Protein AF-K1TNQ5-F1 (afdb_monomer_lite)

Sequence (159 aa):
MMDGQMTARTLYLKQEIFLKKLAESEEKKIAKEIKLNTSIQCGGTDKLRVWWLSCIEKPFFIPVESVEEGLKILDLLTAYEAFQVQNGRVKVDYRIGGGLQVWSNETNEWIDYHTKTDETHYREMEDYYNQSQKDKDTSIFIKSLAEQINWEKIKEITE

Radius of gyration: 25.38 Å; chains: 1; bounding box: 53×58×72 Å

Organism: NCBI:txid408170

Secondary structure (DSSP, 8-state):
-------HHHHHHHHHHHHHHHHHHHHHHHHHHHHHHHHHHHTSS--EEEEEE-SSSS-EEEEESSHHHHHHHHHHHHHHHHHHHHTTSS---TT-EEEEEEEETTTTEEEE---EETTTEE--HHHHHHHHTTSHHHHHHHHHHHTTS-HHHHHHHH-

InterPro domains:
  IPR020285 Superinfection exclusion gene product 17 [PF17420] (47-133)

pLDDT: mean 72.64, std 17.61, range [30.69, 93.69]

Foldseek 3Di:
DDDDDDDPVNVVVVVVVVVVVVVVVVVVVVVVVVVVVVCVVPPHQWFKWKWWFDVDRHTDIGTDNDPLRNVLVQLVQVLVVLLCVLVVNDADDPRGHIAMWIQDPVVRDTDGDFDDDPDPDGPDCVVVVVVLVVVPVSVVSSVVSVVSGPVVSSVVRVD

Structure (mmCIF, N/CA/C/O backbone):
data_AF-K1TNQ5-F1
#
_entry.id   AF-K1TNQ5-F1
#
loop_
_atom_site.group_PDB
_atom_site.id
_atom_site.type_symbol
_atom_site.label_atom_id
_atom_site.label_alt_id
_atom_site.label_comp_id
_atom_site.label_asym_id
_atom_site.label_entity_id
_atom_site.label_seq_id
_atom_site.pdbx_PDB_ins_code
_atom_site.Cartn_x
_atom_site.Cartn_y
_atom_site.Cartn_z
_atom_site.occupancy
_atom_site.B_iso_or_equiv
_atom_site.auth_seq_id
_atom_site.auth_comp_id
_atom_site.auth_asym_id
_atom_site.auth_atom_id
_atom_site.pdbx_PDB_model_num
ATOM 1 N N . MET A 1 1 ? -34.817 -40.546 50.761 1.00 38.44 1 MET A N 1
ATOM 2 C CA . MET A 1 1 ? -33.754 -39.524 50.838 1.00 38.44 1 MET A CA 1
ATOM 3 C C . MET A 1 1 ? -32.464 -40.216 50.425 1.00 38.44 1 MET A C 1
ATOM 5 O O . MET A 1 1 ? -32.009 -41.065 51.174 1.00 38.44 1 MET A O 1
ATOM 9 N N . MET A 1 2 ? -31.983 -40.013 49.194 1.00 39.56 2 MET A N 1
ATOM 10 C CA . MET A 1 2 ? -30.724 -40.612 48.723 1.00 39.56 2 MET A CA 1
ATOM 11 C C . MET A 1 2 ? -29.675 -39.508 48.652 1.00 39.56 2 MET A C 1
ATOM 13 O O . MET A 1 2 ? -29.782 -38.609 47.820 1.00 39.56 2 MET A O 1
ATOM 17 N N . ASP A 1 3 ? -28.714 -39.574 49.569 1.00 45.44 3 ASP A N 1
ATOM 18 C CA . ASP A 1 3 ? -27.575 -38.670 49.647 1.00 45.44 3 ASP A CA 1
ATOM 19 C C . ASP A 1 3 ? -26.653 -38.860 48.440 1.00 45.44 3 ASP A C 1
ATOM 21 O O . ASP A 1 3 ? -26.108 -39.937 48.190 1.00 45.44 3 ASP A O 1
ATOM 25 N N . GLY A 1 4 ? -26.482 -37.781 47.680 1.00 54.12 4 GLY A N 1
ATOM 26 C CA . GLY A 1 4 ? -25.583 -37.706 46.538 1.00 54.12 4 GLY A CA 1
ATOM 27 C C . GLY A 1 4 ? -24.133 -37.540 46.978 1.00 54.12 4 GLY A C 1
ATOM 28 O O . GLY A 1 4 ? -23.619 -36.424 47.014 1.00 54.12 4 GLY A O 1
ATOM 29 N N . GLN A 1 5 ? -23.441 -38.642 47.264 1.00 56.72 5 GLN A N 1
ATOM 30 C CA . GLN A 1 5 ? -21.983 -38.620 47.383 1.00 56.72 5 GLN A CA 1
ATOM 31 C C . GLN A 1 5 ? -21.352 -38.521 45.985 1.00 56.72 5 GLN A C 1
ATOM 33 O O . GLN A 1 5 ? -21.204 -39.510 45.268 1.00 56.72 5 GLN A O 1
ATOM 38 N N . MET A 1 6 ? -20.977 -37.305 45.574 1.00 59.09 6 MET A N 1
ATOM 39 C CA . MET A 1 6 ? -20.087 -37.117 44.424 1.00 59.09 6 MET A CA 1
ATOM 40 C C . MET A 1 6 ? -18.727 -37.755 44.721 1.00 59.09 6 MET A C 1
ATOM 42 O O . MET A 1 6 ? -18.072 -37.406 45.700 1.00 59.09 6 MET A O 1
ATOM 46 N N . THR A 1 7 ? -18.277 -38.655 43.848 1.00 69.81 7 THR A N 1
ATOM 47 C CA . THR A 1 7 ? -16.939 -39.254 43.955 1.00 69.81 7 THR A CA 1
ATOM 48 C C . THR A 1 7 ? -15.842 -38.195 43.772 1.00 69.81 7 THR A C 1
ATOM 50 O O . THR A 1 7 ? -16.019 -37.233 43.019 1.00 69.81 7 THR A O 1
ATOM 53 N N . ALA A 1 8 ? -14.679 -38.383 44.408 1.00 67.62 8 ALA A N 1
ATOM 54 C CA . ALA A 1 8 ? -13.537 -37.459 44.318 1.00 67.62 8 ALA A CA 1
ATOM 55 C C . ALA A 1 8 ? -13.113 -37.158 42.865 1.00 67.62 8 ALA A C 1
ATOM 57 O O . ALA A 1 8 ? -12.750 -36.030 42.534 1.00 67.62 8 ALA A O 1
ATOM 58 N N . ARG A 1 9 ? -13.250 -38.142 41.966 1.00 70.12 9 ARG A N 1
ATOM 59 C CA . ARG A 1 9 ? -12.986 -37.992 40.528 1.00 70.12 9 ARG A CA 1
ATOM 60 C C . ARG A 1 9 ? -13.960 -37.025 39.849 1.00 70.12 9 ARG A C 1
ATOM 62 O O . ARG A 1 9 ? -13.553 -36.231 39.008 1.00 70.12 9 ARG A O 1
ATOM 69 N N . THR A 1 10 ? -15.238 -37.063 40.226 1.00 73.25 10 THR A N 1
ATOM 70 C CA . THR A 1 10 ? -16.258 -36.125 39.731 1.00 73.25 10 THR A CA 1
ATOM 71 C C . THR A 1 10 ? -16.004 -34.707 40.242 1.00 73.25 10 THR A C 1
ATOM 73 O O . THR A 1 10 ? -16.218 -33.746 39.505 1.00 73.25 10 THR A O 1
ATOM 76 N N . LEU A 1 11 ? -15.525 -34.569 41.482 1.00 70.50 11 LEU A N 1
ATOM 77 C CA . LEU A 1 11 ? -15.173 -33.275 42.069 1.00 70.50 11 LEU A CA 1
ATOM 78 C C . LEU A 1 11 ? -13.974 -32.638 41.343 1.00 70.50 11 LEU A C 1
ATOM 80 O O . LEU A 1 11 ? -14.038 -31.470 40.969 1.00 70.50 11 LEU A O 1
ATOM 84 N N . TYR A 1 12 ? -12.936 -33.432 41.062 1.00 68.81 12 TYR A N 1
ATOM 85 C CA . TYR A 1 12 ? -11.737 -32.989 40.343 1.00 68.81 12 TYR A CA 1
ATOM 86 C C . TYR A 1 12 ? -12.049 -32.529 38.911 1.00 68.81 12 TYR A C 1
ATOM 88 O O . TYR A 1 12 ? -11.679 -31.427 38.515 1.00 68.81 12 TYR A O 1
ATOM 96 N N . LEU A 1 13 ? -12.830 -33.316 38.160 1.00 71.00 13 LEU A N 1
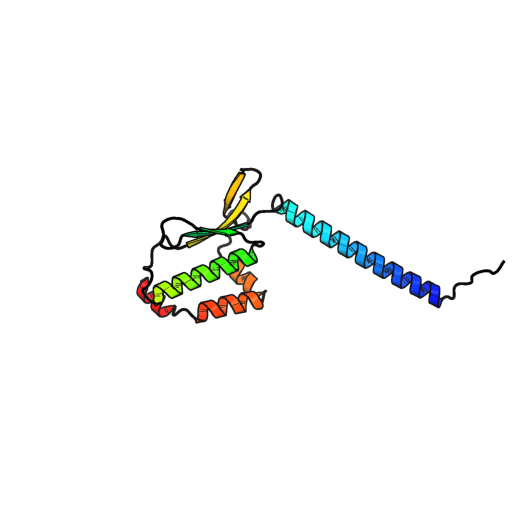ATOM 97 C CA . LEU A 1 13 ? -13.251 -32.952 36.801 1.00 71.00 13 LEU A CA 1
ATOM 98 C C . LEU A 1 13 ? -14.077 -31.657 36.770 1.00 71.00 13 LEU A C 1
ATOM 100 O O . LEU A 1 13 ? -13.918 -30.838 35.867 1.00 71.00 13 LEU A O 1
ATOM 104 N N . LYS A 1 14 ? -14.947 -31.435 37.765 1.00 77.38 14 LYS A N 1
ATOM 105 C CA . LYS A 1 14 ? -15.696 -30.173 37.883 1.00 77.38 14 LYS A CA 1
ATOM 106 C C . LYS A 1 14 ? -14.773 -28.984 38.146 1.00 77.38 14 LYS A C 1
ATOM 108 O O . LYS A 1 14 ? -15.014 -27.912 37.594 1.00 77.38 14 LYS A O 1
ATOM 113 N N . GLN A 1 15 ? -13.727 -29.175 38.947 1.00 74.25 15 GLN A N 1
ATOM 114 C CA . GLN A 1 15 ? -12.747 -28.136 39.248 1.00 74.25 15 GLN A CA 1
ATOM 115 C C . GLN A 1 15 ? -11.898 -27.782 38.019 1.00 74.25 15 GLN A C 1
ATOM 117 O O . GLN A 1 15 ? -11.754 -26.603 37.712 1.00 74.25 15 GLN A O 1
ATOM 122 N N . GLU A 1 16 ? -11.429 -28.768 37.249 1.00 80.00 16 GLU A N 1
ATOM 123 C CA . GLU A 1 16 ? -10.711 -28.516 35.989 1.00 80.00 16 GLU A CA 1
ATOM 124 C C . GLU A 1 16 ? -11.568 -27.767 34.961 1.00 80.00 16 GLU A C 1
ATOM 126 O O . GLU A 1 16 ? -11.103 -26.814 34.337 1.00 80.00 16 GLU A O 1
ATOM 131 N N . ILE A 1 17 ? -12.835 -28.162 34.792 1.00 83.06 17 ILE A N 1
ATOM 132 C CA . ILE A 1 17 ? -13.761 -27.482 33.873 1.00 83.06 17 ILE A CA 1
ATOM 133 C C . ILE A 1 17 ? -14.000 -26.035 34.318 1.00 83.06 17 ILE A C 1
ATOM 135 O O . ILE A 1 17 ? -14.077 -25.138 33.479 1.00 83.06 17 ILE A O 1
ATOM 139 N N . PHE A 1 18 ? -14.118 -25.796 35.625 1.00 79.38 18 PHE A N 1
ATOM 140 C CA . PHE A 1 18 ? -14.273 -24.451 36.170 1.00 79.38 18 PHE A CA 1
ATOM 141 C C . PHE A 1 18 ? -13.036 -23.585 35.903 1.00 79.38 18 PHE A C 1
ATOM 143 O O . PHE A 1 18 ? -13.177 -22.464 35.422 1.00 79.38 18 PHE A O 1
ATOM 150 N N . LEU A 1 19 ? -11.834 -24.122 36.130 1.00 71.12 19 LEU A N 1
ATOM 151 C CA . LEU A 1 19 ? -10.577 -23.413 35.878 1.00 71.12 19 LEU A CA 1
ATOM 152 C C . LEU A 1 19 ? -10.382 -23.082 34.391 1.00 71.12 19 LEU A C 1
ATOM 154 O O . LEU A 1 19 ? -9.985 -21.964 34.073 1.00 71.12 19 LEU A O 1
ATOM 158 N N . LYS A 1 20 ? -10.733 -23.997 33.475 1.00 80.62 20 LYS A N 1
ATOM 159 C CA . LYS A 1 20 ? -10.696 -23.731 32.024 1.00 80.62 20 LYS A CA 1
ATOM 160 C C . LYS A 1 20 ? -11.638 -22.599 31.620 1.00 80.62 20 LYS A C 1
ATOM 162 O O . LYS A 1 20 ? -11.234 -21.691 30.905 1.00 80.62 20 LYS A O 1
ATOM 167 N N . LYS A 1 21 ? -12.870 -22.607 32.136 1.00 83.62 21 LYS A N 1
ATOM 168 C CA . LYS A 1 21 ? -13.838 -21.527 31.883 1.00 83.62 21 LYS A CA 1
ATOM 169 C C . LYS A 1 21 ? -13.371 -20.186 32.442 1.00 83.62 21 LYS A C 1
ATOM 171 O O . LYS A 1 21 ? -13.636 -19.156 31.829 1.00 83.62 21 LYS A O 1
ATOM 176 N N . LEU A 1 22 ? -12.690 -20.198 33.589 1.00 78.50 22 LEU A N 1
ATOM 177 C CA . LEU A 1 22 ? -12.109 -18.996 34.180 1.00 78.50 22 LEU A CA 1
ATOM 178 C C . LEU A 1 22 ? -11.006 -18.427 33.274 1.00 78.50 22 LEU A C 1
ATOM 180 O O . LEU A 1 22 ? -11.056 -17.247 32.940 1.00 78.50 22 LEU A O 1
ATOM 184 N N . ALA A 1 23 ? -10.084 -19.276 32.808 1.00 70.19 23 ALA A N 1
ATOM 185 C CA . ALA A 1 23 ? -9.010 -18.889 31.892 1.00 70.19 23 ALA A CA 1
ATOM 186 C C . ALA A 1 23 ? -9.553 -18.320 30.569 1.00 70.19 23 ALA A C 1
ATOM 188 O O . ALA A 1 23 ? -9.182 -17.216 30.184 1.00 70.19 23 ALA A O 1
ATOM 189 N N . GLU A 1 24 ? -10.518 -18.996 29.938 1.00 84.06 24 GLU A N 1
ATOM 190 C CA . GLU A 1 24 ? -11.182 -18.496 28.724 1.00 84.06 24 GLU A CA 1
ATOM 191 C C . GLU A 1 24 ? -11.898 -17.151 28.951 1.00 84.06 24 GLU A C 1
ATOM 193 O O . GLU A 1 24 ? -12.003 -16.328 28.038 1.00 84.06 24 GLU A O 1
ATOM 198 N N . SER A 1 25 ? -12.437 -16.917 30.154 1.00 83.06 25 SER A N 1
ATOM 199 C CA . SER A 1 25 ? -13.098 -15.652 30.490 1.00 83.06 25 SER A CA 1
ATOM 200 C C . SER A 1 25 ? -12.106 -14.502 30.672 1.00 83.06 25 SER A C 1
ATOM 202 O O . SER A 1 25 ? -12.373 -13.394 30.204 1.00 83.06 25 SER A O 1
ATOM 204 N N . GLU A 1 26 ? -10.952 -14.775 31.282 1.00 85.50 26 GLU A N 1
ATOM 205 C CA . GLU A 1 26 ? -9.870 -13.806 31.461 1.00 85.50 26 GLU A CA 1
ATOM 206 C C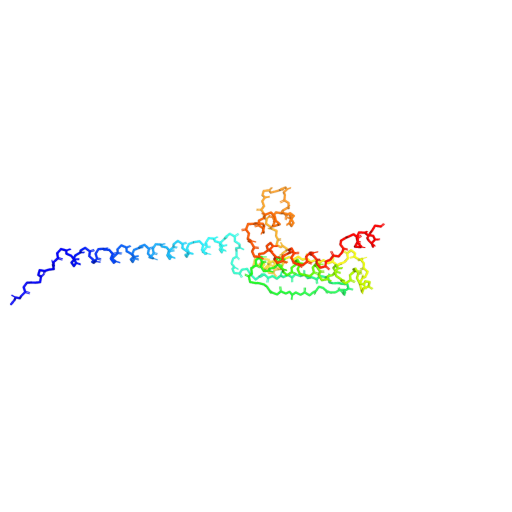 . GLU A 1 26 ? -9.210 -13.475 30.116 1.00 85.50 26 GLU A C 1
ATOM 208 O O . GLU A 1 26 ? -9.046 -12.301 29.796 1.00 85.50 26 GLU A O 1
ATOM 213 N N . GLU A 1 27 ? -8.957 -14.467 29.257 1.00 78.75 27 GLU A N 1
ATOM 214 C CA . GLU A 1 27 ? -8.462 -14.243 27.890 1.00 78.75 27 GLU A CA 1
ATOM 215 C C . GLU A 1 27 ? -9.404 -13.346 27.075 1.00 78.75 27 GLU A C 1
ATOM 217 O O . GLU A 1 27 ? -8.965 -12.396 26.424 1.00 78.75 27 GLU A O 1
ATOM 222 N N . LYS A 1 28 ? -10.721 -13.579 27.154 1.00 81.12 28 LYS A N 1
ATOM 223 C CA . LYS A 1 28 ? -11.719 -12.721 26.489 1.00 81.12 28 LYS A CA 1
ATOM 224 C C . LYS A 1 28 ? -11.733 -11.301 27.046 1.00 81.12 28 LYS A C 1
ATOM 226 O O . LYS A 1 28 ? -11.960 -10.353 26.292 1.00 81.12 28 LYS A O 1
ATOM 231 N N . LYS A 1 29 ? -11.519 -11.145 28.353 1.00 83.44 29 LYS A N 1
ATOM 232 C CA . LYS A 1 29 ? -11.461 -9.840 29.017 1.00 83.44 29 LYS A CA 1
ATOM 233 C C . LYS A 1 29 ? -10.222 -9.061 28.577 1.00 83.44 29 LYS A C 1
ATOM 235 O O . LYS A 1 29 ? -10.368 -7.918 28.153 1.00 83.44 29 LYS A O 1
ATOM 240 N N . ILE A 1 30 ? -9.062 -9.717 28.554 1.00 74.12 30 ILE A N 1
ATOM 241 C CA . ILE A 1 30 ? -7.796 -9.165 28.057 1.00 74.12 30 ILE A CA 1
ATOM 242 C C . ILE A 1 30 ? -7.924 -8.778 26.579 1.00 74.12 30 ILE A C 1
ATOM 244 O O . ILE A 1 30 ? -7.589 -7.658 26.212 1.00 74.12 30 ILE A O 1
ATOM 248 N N . ALA A 1 31 ? -8.487 -9.639 25.725 1.00 66.44 31 ALA A N 1
ATOM 249 C CA . ALA A 1 31 ? -8.690 -9.329 24.307 1.00 66.44 31 ALA A CA 1
ATOM 250 C C . ALA A 1 31 ? -9.618 -8.118 24.090 1.00 66.44 31 ALA A C 1
ATOM 252 O O . ALA A 1 31 ? -9.382 -7.294 23.204 1.00 66.44 31 ALA A O 1
ATOM 253 N N . LYS A 1 32 ? -10.667 -7.981 24.911 1.00 73.81 32 LYS A N 1
ATOM 254 C CA . LYS A 1 32 ? -11.575 -6.827 24.873 1.00 73.81 32 LYS A CA 1
ATOM 255 C C . LYS A 1 32 ? -10.882 -5.543 25.329 1.00 73.81 32 LYS A C 1
ATOM 257 O O . LYS A 1 32 ? -11.115 -4.497 24.731 1.00 73.81 32 LYS A O 1
ATOM 262 N N . GLU A 1 33 ? -10.049 -5.623 26.360 1.00 66.44 33 GLU A N 1
ATOM 263 C CA . GLU A 1 33 ? -9.286 -4.494 26.895 1.00 66.44 33 GLU A CA 1
ATOM 264 C C . GLU A 1 33 ? -8.177 -4.047 25.935 1.00 66.44 33 GLU A C 1
ATOM 266 O O . GLU A 1 33 ? -8.044 -2.854 25.687 1.00 66.44 33 GLU A O 1
ATOM 271 N N . ILE A 1 34 ? -7.475 -4.986 25.290 1.00 59.59 34 ILE A N 1
ATOM 272 C CA . ILE A 1 34 ? -6.537 -4.699 24.195 1.00 59.59 34 ILE A CA 1
ATOM 273 C C . ILE A 1 34 ? -7.270 -3.978 23.063 1.00 59.59 34 ILE A C 1
ATOM 275 O O . ILE A 1 34 ? -6.863 -2.890 22.678 1.00 59.59 34 ILE A O 1
ATOM 279 N N . LYS A 1 35 ? -8.398 -4.520 22.585 1.00 58.12 35 LYS A N 1
ATOM 280 C CA . LYS A 1 35 ? -9.187 -3.899 21.509 1.00 58.12 35 LYS A CA 1
ATOM 281 C C . LYS A 1 35 ? -9.657 -2.485 21.869 1.00 58.12 35 LYS A C 1
ATOM 283 O O . LYS A 1 35 ? -9.636 -1.596 21.021 1.00 58.12 35 LYS A O 1
ATOM 288 N N . LEU A 1 36 ? -10.069 -2.277 23.119 1.00 46.53 36 LEU A N 1
ATOM 289 C CA . LEU A 1 36 ? -10.484 -0.972 23.623 1.00 46.53 36 LEU A CA 1
ATOM 290 C C . LEU A 1 36 ? -9.294 -0.003 23.705 1.00 46.53 36 LEU A C 1
ATOM 292 O O . LEU A 1 36 ? -9.394 1.114 23.213 1.00 46.53 36 LEU A O 1
ATOM 296 N N . ASN A 1 37 ? -8.151 -0.431 24.234 1.00 47.16 37 ASN A N 1
ATOM 297 C CA . ASN A 1 37 ? -6.964 0.412 24.365 1.00 47.16 37 ASN A CA 1
ATOM 298 C C . ASN A 1 37 ? -6.347 0.770 23.005 1.00 47.16 37 ASN A C 1
ATOM 300 O O . ASN A 1 37 ? -5.960 1.919 22.809 1.00 47.16 37 ASN A O 1
ATOM 304 N N . THR A 1 38 ? -6.349 -0.150 22.034 1.00 43.84 38 THR A N 1
ATOM 305 C CA . THR A 1 38 ? -5.974 0.153 20.643 1.00 43.84 38 THR A CA 1
ATOM 306 C C . THR A 1 38 ? -6.934 1.172 20.022 1.00 43.84 38 THR A C 1
ATOM 308 O O . THR A 1 38 ? -6.493 2.096 19.352 1.00 43.84 38 THR A O 1
ATOM 311 N N . SER A 1 39 ? -8.241 1.080 20.305 1.00 38.75 39 SER A N 1
ATOM 312 C CA . SER A 1 39 ? -9.214 2.078 19.833 1.00 38.75 39 SER A CA 1
ATOM 313 C C . SER A 1 39 ? -9.092 3.448 20.520 1.00 38.75 39 SER A C 1
ATOM 315 O O . SER A 1 39 ? -9.431 4.463 19.915 1.00 38.75 39 SER A O 1
ATOM 317 N N . ILE A 1 40 ? -8.595 3.486 21.765 1.00 41.06 40 ILE A N 1
ATOM 318 C CA . ILE A 1 40 ? -8.384 4.711 22.553 1.00 41.06 40 ILE A CA 1
ATOM 319 C C . ILE A 1 40 ? -7.084 5.419 22.151 1.00 41.06 40 ILE A C 1
ATOM 321 O O . ILE A 1 40 ? -7.059 6.644 22.132 1.00 41.06 40 ILE A O 1
ATOM 325 N N . GLN A 1 41 ? -6.024 4.688 21.783 1.00 44.44 41 GLN A N 1
ATOM 326 C CA . GLN A 1 41 ? -4.787 5.302 21.278 1.00 44.44 41 GLN A CA 1
ATOM 327 C C . GLN A 1 41 ? -4.946 5.968 19.902 1.00 44.44 41 GLN A C 1
ATOM 329 O O . GLN A 1 41 ? -4.126 6.821 19.567 1.00 44.44 41 GLN A O 1
ATOM 334 N N . CYS A 1 42 ? -5.984 5.621 19.132 1.00 40.72 42 CYS A N 1
ATOM 335 C CA . CYS A 1 42 ? -6.196 6.162 17.786 1.00 40.72 42 CYS A CA 1
ATOM 336 C C . CYS A 1 42 ? -7.484 6.986 17.604 1.00 40.72 42 CYS A C 1
ATOM 338 O O . CYS A 1 42 ? -7.626 7.636 16.582 1.00 40.72 42 CYS A O 1
ATOM 340 N N . GLY A 1 43 ? -8.371 7.081 18.602 1.00 36.16 43 GLY A N 1
ATOM 341 C CA . GLY A 1 43 ? -9.520 7.990 18.505 1.00 36.16 43 GLY A CA 1
ATOM 342 C C . GLY A 1 43 ? -10.664 7.489 17.610 1.00 36.16 43 GLY A C 1
ATOM 343 O O . GLY A 1 43 ? -11.278 8.267 16.889 1.00 36.16 43 GLY A O 1
ATOM 344 N N . GLY A 1 44 ? -11.041 6.215 17.756 1.00 39.22 44 GLY A N 1
ATOM 345 C CA . GLY A 1 44 ? -12.367 5.705 17.378 1.00 39.22 44 GLY A CA 1
ATOM 346 C C . GLY A 1 44 ? -12.539 5.243 15.925 1.00 39.22 44 GLY A C 1
ATOM 347 O O . GLY A 1 44 ? -12.803 6.041 15.037 1.00 39.22 44 GLY A O 1
ATOM 348 N N . THR A 1 45 ? -12.552 3.915 15.727 1.00 50.88 45 THR A N 1
ATOM 349 C CA . THR A 1 45 ? -12.930 3.210 14.475 1.00 50.88 45 THR A CA 1
ATOM 350 C C . THR A 1 45 ? -12.454 3.926 13.213 1.00 50.88 45 THR A C 1
ATOM 352 O O . THR A 1 45 ? -13.249 4.366 12.380 1.00 50.88 45 THR A O 1
ATOM 355 N N . ASP A 1 46 ? -11.145 4.083 13.135 1.00 62.28 46 ASP A N 1
ATOM 356 C CA . ASP A 1 46 ? -10.454 4.877 12.139 1.00 62.28 46 ASP A CA 1
ATOM 357 C C . ASP A 1 46 ? -10.741 4.354 10.735 1.00 62.28 46 ASP A C 1
ATOM 359 O O . ASP A 1 46 ? -10.296 3.274 10.347 1.00 62.28 46 ASP A O 1
ATOM 363 N N . LYS A 1 47 ? -11.520 5.110 9.954 1.00 85.88 47 LYS A N 1
ATOM 364 C CA . LYS A 1 47 ? -11.611 4.840 8.518 1.00 85.88 47 LYS A CA 1
ATOM 365 C C . LYS A 1 47 ? -10.214 5.066 7.959 1.00 85.88 47 LYS A C 1
ATOM 367 O O . LYS A 1 47 ? -9.677 6.164 8.111 1.00 85.88 47 LYS A O 1
ATOM 372 N N . LEU A 1 48 ? -9.653 4.051 7.317 1.00 90.12 48 LEU A N 1
ATOM 373 C CA . LEU A 1 48 ? -8.366 4.137 6.646 1.00 90.12 48 LEU A CA 1
ATOM 374 C C . LEU A 1 48 ? -8.573 4.160 5.136 1.00 90.12 48 LEU A C 1
ATOM 376 O O . LEU A 1 48 ? -9.500 3.547 4.596 1.00 90.12 48 LEU A O 1
ATOM 380 N N . ARG A 1 49 ? -7.699 4.884 4.442 1.00 93.38 49 ARG A N 1
ATOM 381 C CA . ARG A 1 49 ? -7.630 4.838 2.983 1.00 93.38 49 ARG A CA 1
ATOM 382 C C . ARG A 1 49 ? -6.221 5.089 2.484 1.00 93.38 49 ARG A C 1
ATOM 384 O O . ARG A 1 49 ? -5.513 5.927 3.030 1.00 93.38 49 ARG A O 1
ATOM 391 N N . VAL A 1 50 ? -5.858 4.449 1.387 1.00 92.12 50 VAL A N 1
ATOM 392 C CA . VAL A 1 50 ? -4.728 4.868 0.560 1.00 92.12 50 VAL A CA 1
ATOM 393 C C . VAL A 1 50 ? -5.198 5.979 -0.369 1.00 92.12 50 VAL A C 1
ATOM 395 O O . VAL A 1 50 ? -6.271 5.873 -0.963 1.00 92.12 50 VAL A O 1
ATOM 398 N N . TRP A 1 51 ? -4.408 7.036 -0.508 1.00 92.69 51 TRP A N 1
ATOM 399 C CA . TRP A 1 51 ? -4.520 7.972 -1.620 1.00 92.69 51 TRP A CA 1
ATOM 400 C C . TRP A 1 51 ? -3.348 7.743 -2.566 1.00 92.69 51 TRP A C 1
ATOM 402 O O . TRP A 1 51 ? -2.218 7.561 -2.121 1.00 92.69 51 TRP A O 1
ATOM 412 N N . TRP A 1 52 ? -3.617 7.734 -3.868 1.00 91.25 52 TRP A N 1
ATOM 413 C CA . TRP A 1 52 ? -2.587 7.539 -4.881 1.00 91.25 52 TRP A CA 1
ATOM 414 C C . TRP A 1 52 ? -2.775 8.518 -6.024 1.00 91.25 52 TRP A C 1
ATOM 416 O O . TRP A 1 52 ? -3.828 8.558 -6.663 1.00 91.25 52 TRP A O 1
ATOM 426 N N . LEU A 1 53 ? -1.740 9.301 -6.281 1.00 87.50 53 LEU A N 1
ATOM 427 C CA . LEU A 1 53 ? -1.598 10.150 -7.443 1.00 87.50 53 LEU A CA 1
ATOM 428 C C . LEU A 1 53 ? -0.829 9.352 -8.500 1.00 87.50 53 LEU A C 1
ATOM 430 O O . LEU A 1 53 ? 0.367 9.111 -8.376 1.00 87.50 53 LEU A O 1
ATOM 434 N N . SER A 1 54 ? -1.541 8.890 -9.525 1.00 76.62 54 SER A N 1
ATOM 435 C CA . SER A 1 54 ? -0.901 8.367 -10.738 1.00 76.62 54 SER A CA 1
ATOM 436 C C . SER A 1 54 ? -0.540 9.545 -11.653 1.00 76.62 54 SER A C 1
ATOM 438 O O . SER A 1 54 ? -0.855 10.695 -11.352 1.00 76.62 54 SER A O 1
ATOM 440 N N . CYS A 1 55 ? 0.048 9.293 -12.820 1.00 66.12 55 CYS A N 1
ATOM 441 C CA . CYS A 1 55 ? 0.321 10.308 -13.847 1.00 66.12 55 CYS A CA 1
ATOM 442 C C . CYS A 1 55 ? -0.943 11.022 -14.405 1.00 66.12 55 CYS A C 1
ATOM 444 O O . CYS A 1 55 ? -0.865 11.761 -15.386 1.00 66.12 55 CYS A O 1
ATOM 446 N N . ILE A 1 56 ? -2.113 10.790 -13.802 1.00 62.44 56 ILE A N 1
ATOM 447 C CA . ILE A 1 56 ? -3.404 11.428 -14.048 1.00 62.44 56 ILE A CA 1
ATOM 448 C C . ILE A 1 56 ? -3.641 12.429 -12.905 1.00 62.44 56 ILE A C 1
ATOM 450 O O . ILE A 1 56 ? -3.526 12.073 -11.740 1.00 62.44 56 ILE A O 1
ATOM 454 N N . GLU A 1 57 ? -4.008 13.673 -13.228 1.00 65.75 57 GLU A N 1
ATOM 455 C CA . GLU A 1 57 ? -4.004 14.855 -12.335 1.00 65.75 57 GLU A CA 1
ATOM 456 C C . GLU A 1 57 ? -4.863 14.787 -11.048 1.00 65.75 57 GLU A C 1
ATOM 458 O O . GLU A 1 57 ? -4.942 15.774 -10.316 1.00 65.75 57 GLU A O 1
ATOM 463 N N . LYS A 1 58 ? -5.534 13.669 -10.747 1.00 81.81 58 LYS A N 1
ATOM 464 C CA . LYS A 1 58 ? -6.378 13.519 -9.554 1.00 81.81 58 LYS A CA 1
ATOM 465 C C . LYS A 1 58 ? -6.024 12.255 -8.777 1.00 81.81 58 LYS A C 1
ATOM 467 O O . LYS A 1 58 ? -5.955 11.187 -9.389 1.00 81.81 58 LYS A O 1
ATOM 472 N N . PRO A 1 59 ? -5.883 12.345 -7.441 1.00 87.38 59 PRO A N 1
ATOM 473 C CA . PRO A 1 59 ? -5.685 11.162 -6.632 1.00 87.38 59 PRO A CA 1
ATOM 474 C C . PRO A 1 59 ? -6.946 10.299 -6.653 1.00 87.38 59 PRO A C 1
ATOM 476 O O . PRO A 1 59 ? -8.070 10.814 -6.612 1.00 87.38 59 PRO A O 1
ATOM 479 N N . PHE A 1 60 ? -6.761 8.986 -6.686 1.00 89.88 60 PHE A N 1
ATOM 480 C CA . PHE A 1 60 ? -7.823 8.043 -6.358 1.00 89.88 60 PHE A CA 1
ATOM 481 C C . PHE A 1 60 ? -7.613 7.497 -4.949 1.00 89.88 60 PHE A C 1
ATOM 483 O O . PHE A 1 60 ? -6.507 7.524 -4.408 1.00 89.88 60 PHE A O 1
ATOM 490 N N . PHE A 1 61 ? -8.705 7.035 -4.347 1.00 93.38 61 PHE A N 1
ATOM 491 C CA . PHE A 1 61 ? -8.732 6.621 -2.953 1.00 93.38 61 PHE A CA 1
ATOM 492 C C . PHE A 1 61 ? -9.172 5.166 -2.844 1.00 93.38 61 PHE A C 1
ATOM 494 O O . PHE A 1 61 ? -10.205 4.798 -3.404 1.00 93.38 61 PHE A O 1
ATOM 501 N N . ILE A 1 62 ? -8.412 4.362 -2.104 1.00 93.69 62 ILE A N 1
ATOM 502 C CA . ILE A 1 62 ? -8.727 2.959 -1.834 1.00 93.69 62 ILE A CA 1
ATOM 503 C C . ILE A 1 62 ? -8.997 2.811 -0.334 1.00 93.69 62 ILE A C 1
ATOM 505 O O . ILE A 1 62 ? -8.074 3.030 0.448 1.00 93.69 62 ILE A O 1
ATOM 509 N N . PRO A 1 63 ? -10.227 2.483 0.098 1.00 93.12 63 PRO A N 1
ATOM 510 C CA . PRO A 1 63 ? -10.490 2.188 1.503 1.00 93.12 63 PRO A CA 1
ATOM 511 C C . PRO A 1 63 ? -9.750 0.911 1.913 1.00 93.12 63 PRO A C 1
ATOM 513 O O . PRO A 1 63 ? -9.701 -0.039 1.136 1.00 93.12 63 PRO A O 1
ATOM 516 N N . VAL A 1 64 ? -9.199 0.898 3.124 1.00 86.88 64 VAL A N 1
ATOM 517 C CA . VAL A 1 64 ? -8.497 -0.263 3.690 1.00 86.88 64 VAL A CA 1
ATOM 518 C C . VAL A 1 64 ? -8.952 -0.508 5.122 1.00 86.88 64 VAL A C 1
ATOM 520 O O . VAL A 1 64 ? -9.418 0.406 5.804 1.00 86.88 64 VAL A O 1
ATOM 523 N N . GLU A 1 65 ? -8.845 -1.750 5.569 1.00 84.88 65 GLU A N 1
ATOM 524 C CA . GLU A 1 65 ? -9.263 -2.192 6.897 1.00 84.88 65 GLU A CA 1
ATOM 525 C C . GLU A 1 65 ? -8.123 -2.121 7.916 1.00 84.88 65 GLU A C 1
ATOM 527 O O . GLU A 1 65 ? -8.376 -2.051 9.120 1.00 84.88 65 GLU A O 1
ATOM 532 N N . SER A 1 66 ? -6.869 -2.110 7.453 1.00 82.00 66 SER A N 1
ATOM 533 C CA . SER A 1 66 ? -5.701 -2.000 8.324 1.00 82.00 66 SER A CA 1
ATOM 534 C C . SER A 1 66 ? -4.540 -1.231 7.693 1.00 82.00 66 SER A C 1
ATOM 536 O O . SER A 1 66 ? -4.484 -0.992 6.484 1.00 82.00 66 SER A O 1
ATOM 538 N N . VAL A 1 67 ? -3.585 -0.846 8.540 1.00 81.50 67 VAL A N 1
ATOM 539 C CA . VAL A 1 67 ? -2.338 -0.196 8.118 1.00 81.50 67 VAL A CA 1
ATOM 540 C C . VAL A 1 67 ? -1.509 -1.144 7.250 1.00 81.50 67 VAL A C 1
ATOM 542 O O . VAL A 1 67 ? -0.968 -0.730 6.230 1.00 81.50 67 VAL A O 1
ATOM 545 N N . GLU A 1 68 ? -1.454 -2.427 7.604 1.00 80.69 68 GLU A N 1
ATOM 546 C CA . GLU A 1 68 ? -0.732 -3.458 6.854 1.00 80.69 68 GLU A CA 1
ATOM 547 C C . GLU A 1 68 ? -1.314 -3.660 5.454 1.00 80.69 68 GLU A C 1
ATOM 549 O O . GLU A 1 68 ? -0.559 -3.810 4.496 1.00 80.69 68 GLU A O 1
ATOM 554 N N . GLU A 1 69 ? -2.643 -3.651 5.320 1.00 83.06 69 GLU A N 1
ATOM 555 C CA . GLU A 1 69 ? -3.298 -3.685 4.011 1.00 83.06 69 GLU A CA 1
ATOM 556 C C . GLU A 1 69 ? -2.966 -2.428 3.199 1.00 83.06 69 GLU A C 1
ATOM 558 O O . GLU A 1 69 ? -2.569 -2.533 2.038 1.00 83.06 69 GLU A O 1
ATOM 563 N N . GLY A 1 70 ? -3.055 -1.247 3.818 1.00 85.94 70 GLY A N 1
ATOM 564 C CA . GLY A 1 70 ? -2.689 0.019 3.183 1.00 85.94 70 GLY A CA 1
ATOM 565 C C . GLY A 1 70 ? -1.264 0.027 2.636 1.00 85.94 70 GLY A C 1
ATOM 566 O O . GLY A 1 70 ? -1.038 0.451 1.505 1.00 85.94 70 GLY A O 1
ATOM 567 N N . LEU A 1 71 ? -0.312 -0.503 3.400 1.00 83.12 71 LEU A N 1
ATOM 568 C CA . LEU A 1 71 ? 1.090 -0.579 2.995 1.00 83.12 71 LEU A CA 1
ATOM 569 C C . LEU A 1 71 ? 1.308 -1.588 1.862 1.00 83.12 71 LEU A C 1
ATOM 571 O O . LEU A 1 71 ? 1.968 -1.253 0.884 1.00 83.12 71 LEU A O 1
ATOM 575 N N . LYS A 1 72 ? 0.647 -2.754 1.896 1.00 85.62 72 LYS A N 1
ATOM 576 C CA . LYS A 1 72 ? 0.664 -3.705 0.766 1.00 85.62 72 LYS A CA 1
ATOM 577 C C . LYS A 1 72 ? 0.145 -3.082 -0.529 1.00 85.62 72 LYS A C 1
ATOM 579 O O . LYS A 1 72 ? 0.684 -3.354 -1.600 1.00 85.62 72 LYS A O 1
ATOM 584 N N . ILE A 1 73 ? -0.900 -2.260 -0.444 1.00 90.12 73 ILE A N 1
ATOM 585 C CA . ILE A 1 73 ? -1.446 -1.544 -1.602 1.00 90.12 73 ILE A CA 1
ATOM 586 C C . ILE A 1 73 ? -0.466 -0.476 -2.096 1.00 90.12 73 ILE A C 1
ATOM 588 O O . ILE A 1 73 ? -0.273 -0.358 -3.303 1.00 90.12 73 ILE A O 1
ATOM 592 N N . LEU A 1 74 ? 0.177 0.274 -1.197 1.00 87.75 74 LEU A N 1
ATOM 593 C CA . LEU A 1 74 ? 1.206 1.252 -1.566 1.00 87.75 74 LEU A CA 1
ATOM 594 C C . LEU A 1 74 ? 2.397 0.588 -2.275 1.00 87.75 74 LEU A C 1
ATOM 596 O O . LEU A 1 74 ? 2.819 1.070 -3.328 1.00 87.75 74 LEU A O 1
ATOM 600 N N . ASP A 1 75 ? 2.883 -0.544 -1.763 1.00 86.12 75 ASP A N 1
ATOM 601 C CA . ASP A 1 75 ? 3.957 -1.322 -2.392 1.00 86.12 75 ASP A CA 1
ATOM 602 C C . ASP A 1 75 ? 3.538 -1.854 -3.768 1.00 86.12 75 ASP A C 1
ATOM 604 O O . ASP A 1 75 ? 4.287 -1.749 -4.741 1.00 86.12 75 ASP A O 1
ATOM 608 N N . LEU A 1 76 ? 2.311 -2.374 -3.881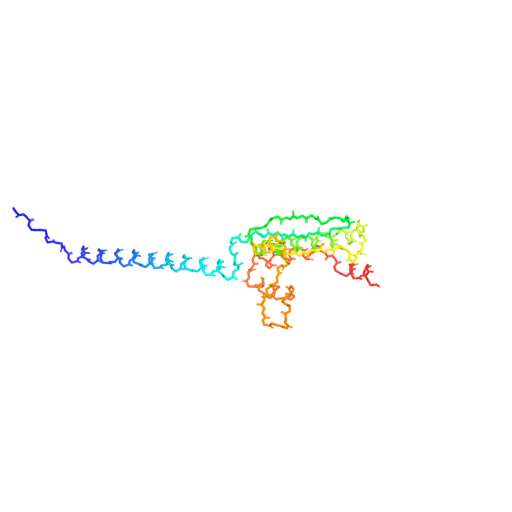 1.00 90.38 76 LEU A N 1
ATOM 609 C CA . LEU A 1 76 ? 1.750 -2.851 -5.145 1.00 90.38 76 LEU A CA 1
ATOM 610 C C . LEU A 1 76 ? 1.676 -1.737 -6.195 1.00 90.38 76 LEU A C 1
ATOM 612 O O . LEU A 1 76 ? 2.074 -1.946 -7.341 1.00 90.38 76 LEU A O 1
ATOM 616 N N . LEU A 1 77 ? 1.164 -0.563 -5.822 1.00 90.50 77 LEU A N 1
ATOM 617 C CA . LEU A 1 77 ? 1.027 0.573 -6.732 1.00 90.50 77 LEU A CA 1
ATOM 618 C C . LEU A 1 77 ? 2.393 1.135 -7.139 1.00 90.50 77 LEU A C 1
ATOM 620 O O . LEU A 1 77 ? 2.599 1.441 -8.313 1.00 90.50 77 LEU A O 1
ATOM 624 N N . THR A 1 78 ? 3.347 1.179 -6.206 1.00 86.94 78 THR A N 1
ATOM 625 C CA . THR A 1 78 ? 4.740 1.559 -6.482 1.00 86.94 78 THR A CA 1
ATOM 626 C C . THR A 1 78 ? 5.382 0.595 -7.478 1.00 86.94 78 THR A C 1
ATOM 628 O O . THR A 1 78 ? 5.951 1.026 -8.482 1.00 86.94 78 THR A O 1
ATOM 631 N N . ALA A 1 79 ? 5.249 -0.715 -7.249 1.00 87.75 79 ALA A N 1
ATOM 632 C CA . ALA A 1 79 ? 5.767 -1.734 -8.155 1.00 87.75 79 ALA A CA 1
ATOM 633 C C . ALA A 1 79 ? 5.099 -1.659 -9.535 1.00 87.75 79 ALA A C 1
ATOM 635 O O . ALA A 1 79 ? 5.772 -1.789 -10.556 1.00 87.75 79 ALA A O 1
ATOM 636 N N . TYR A 1 80 ? 3.790 -1.404 -9.589 1.00 89.06 80 TYR A N 1
ATOM 637 C CA . TYR A 1 80 ? 3.070 -1.246 -10.848 1.00 89.06 80 TYR A CA 1
ATOM 638 C C . TYR A 1 80 ? 3.548 -0.024 -11.644 1.00 89.06 80 TYR A C 1
ATOM 640 O O . TYR A 1 80 ? 3.828 -0.148 -12.835 1.00 89.06 80 TYR A O 1
ATOM 648 N N . GLU A 1 81 ? 3.710 1.140 -11.014 1.00 87.31 81 GLU A N 1
ATOM 649 C CA . GLU A 1 81 ? 4.246 2.332 -11.687 1.00 87.31 81 GLU A CA 1
ATOM 650 C C . GLU A 1 81 ? 5.695 2.109 -12.149 1.00 87.31 81 GLU A C 1
ATOM 652 O O . GLU A 1 81 ? 6.030 2.400 -13.299 1.00 87.31 81 GLU A O 1
ATOM 657 N N . ALA A 1 82 ? 6.542 1.477 -11.328 1.00 85.94 82 ALA A N 1
ATOM 658 C CA . ALA A 1 82 ? 7.887 1.081 -11.747 1.00 85.94 82 ALA A CA 1
ATOM 659 C C . ALA A 1 82 ? 7.845 0.135 -12.962 1.00 85.94 82 ALA A C 1
ATOM 661 O O . ALA A 1 82 ? 8.583 0.322 -13.932 1.00 85.94 82 ALA A O 1
ATOM 662 N N . PHE A 1 83 ? 6.925 -0.834 -12.975 1.00 90.31 83 PHE A N 1
ATOM 663 C CA . PHE A 1 83 ? 6.724 -1.729 -14.114 1.00 90.31 83 PHE A CA 1
ATOM 664 C C . PHE A 1 83 ? 6.335 -0.955 -15.386 1.00 90.31 83 PHE A C 1
ATOM 666 O O . PHE A 1 83 ? 6.789 -1.276 -16.488 1.00 90.31 83 PHE A O 1
ATOM 673 N N . GLN A 1 84 ? 5.518 0.086 -15.255 1.00 88.19 84 GLN A N 1
ATOM 674 C CA . GLN A 1 84 ? 5.115 0.938 -16.370 1.00 88.19 84 GLN A CA 1
ATOM 675 C C . GLN A 1 84 ? 6.283 1.786 -16.890 1.00 88.19 84 GLN A C 1
ATOM 677 O O . GLN A 1 84 ? 6.463 1.888 -18.108 1.00 88.19 84 GLN A O 1
ATOM 682 N N . VAL A 1 85 ? 7.111 2.333 -15.995 1.00 87.56 85 VAL A N 1
ATOM 683 C CA . VAL A 1 85 ? 8.317 3.102 -16.343 1.00 87.56 85 VAL A CA 1
ATOM 684 C C . VAL A 1 85 ? 9.328 2.236 -17.088 1.00 87.56 85 VAL A C 1
ATOM 686 O O . VAL A 1 85 ? 9.740 2.604 -18.189 1.00 87.56 85 VAL A O 1
ATOM 689 N N . GLN A 1 86 ? 9.681 1.049 -16.573 1.00 91.06 86 GLN A N 1
ATOM 690 C CA . GLN A 1 86 ? 10.650 0.173 -17.254 1.00 91.06 86 GLN A CA 1
ATOM 691 C C . GLN A 1 86 ? 10.178 -0.254 -18.651 1.00 91.06 86 GLN A C 1
ATOM 693 O O . GLN A 1 86 ? 10.996 -0.578 -19.513 1.00 91.06 86 GLN A O 1
ATOM 698 N N . ASN A 1 87 ? 8.867 -0.263 -18.899 1.00 90.56 87 ASN A N 1
ATOM 699 C CA . ASN A 1 87 ? 8.277 -0.587 -20.196 1.00 90.56 87 ASN A CA 1
ATOM 700 C C . ASN A 1 87 ? 7.985 0.654 -21.057 1.00 90.56 87 ASN A C 1
ATOM 702 O O . ASN A 1 87 ? 7.3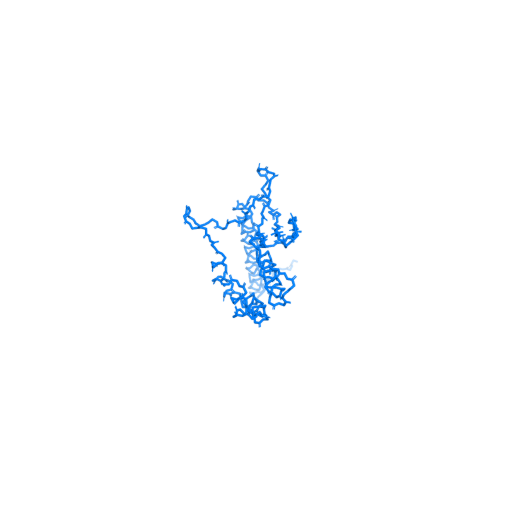62 0.533 -22.113 1.00 90.56 87 ASN A O 1
ATOM 706 N N . GLY A 1 88 ? 8.418 1.843 -20.626 1.00 86.06 88 GLY A N 1
ATOM 707 C CA . GLY A 1 88 ? 8.256 3.100 -21.357 1.00 86.06 88 GLY A CA 1
ATOM 708 C C . GLY A 1 88 ? 6.800 3.543 -21.520 1.00 86.06 88 GLY A C 1
ATOM 709 O O . GLY A 1 88 ? 6.484 4.279 -22.453 1.00 86.06 88 GLY A O 1
ATOM 710 N N . ARG A 1 89 ? 5.891 3.065 -20.660 1.00 85.94 89 ARG A N 1
ATOM 711 C CA . ARG A 1 89 ? 4.458 3.409 -20.695 1.00 85.94 89 ARG A CA 1
ATOM 712 C C . ARG A 1 89 ? 4.148 4.694 -19.943 1.00 85.94 89 ARG A C 1
ATOM 714 O O . ARG A 1 89 ? 3.213 5.396 -20.312 1.00 85.94 89 ARG A O 1
ATOM 721 N N . VAL A 1 90 ? 4.941 4.993 -18.922 1.00 80.81 90 VAL A N 1
ATOM 722 C CA . VAL A 1 90 ? 4.824 6.181 -18.079 1.00 80.81 90 VAL A CA 1
ATOM 723 C C . VAL A 1 90 ? 6.206 6.822 -17.987 1.00 80.81 90 VAL A C 1
ATOM 725 O O . VAL A 1 90 ? 7.214 6.123 -17.895 1.00 80.81 90 VAL A O 1
ATOM 728 N N . LYS A 1 91 ? 6.268 8.153 -18.079 1.00 75.75 91 LYS A N 1
ATOM 729 C CA . LYS A 1 91 ? 7.502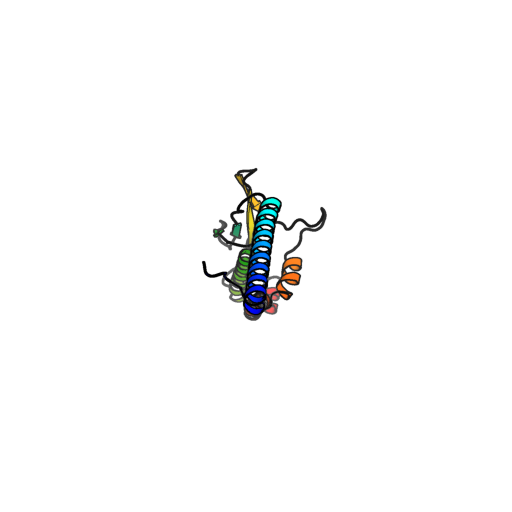 8.897 -17.808 1.00 75.75 91 LYS A CA 1
ATOM 730 C C . LYS A 1 91 ? 7.639 9.077 -16.306 1.00 75.75 91 LYS A C 1
ATOM 732 O O . LYS A 1 91 ? 6.642 9.335 -15.640 1.00 75.75 91 LYS A O 1
ATOM 737 N N . VAL A 1 92 ? 8.867 8.998 -15.807 1.00 69.12 92 VAL A N 1
ATOM 738 C CA . VAL A 1 92 ? 9.163 9.357 -14.421 1.00 69.12 92 VAL A CA 1
ATOM 739 C C . VAL A 1 92 ? 8.805 10.831 -14.237 1.00 69.12 92 VAL A C 1
ATOM 741 O O . VAL A 1 92 ? 9.416 11.709 -14.844 1.00 69.12 92 VAL A O 1
ATOM 744 N N . ASP A 1 93 ? 7.772 11.085 -13.444 1.00 67.25 93 ASP A N 1
ATOM 745 C CA . ASP A 1 93 ? 7.323 12.413 -13.042 1.00 67.25 93 ASP A CA 1
ATOM 746 C C . ASP A 1 93 ? 7.242 12.420 -11.511 1.00 67.25 93 ASP A C 1
ATOM 748 O O . ASP A 1 93 ? 6.785 11.453 -10.901 1.00 67.25 93 ASP A O 1
ATOM 752 N N . TYR A 1 94 ? 7.656 13.523 -10.888 1.00 60.81 94 TYR A N 1
ATOM 753 C CA . TYR A 1 94 ? 7.643 13.734 -9.434 1.00 60.81 94 TYR A CA 1
ATOM 754 C C . TYR A 1 94 ? 6.226 13.723 -8.831 1.00 60.81 94 TYR A C 1
ATOM 756 O O . TYR A 1 94 ? 6.056 13.852 -7.622 1.00 60.81 94 TYR A O 1
ATOM 764 N N . ARG A 1 95 ? 5.200 13.621 -9.679 1.00 69.12 95 ARG A N 1
ATOM 765 C CA . ARG A 1 95 ? 3.781 13.604 -9.315 1.00 69.12 95 ARG A CA 1
ATOM 766 C C . ARG A 1 95 ? 3.249 12.203 -9.029 1.00 69.12 95 ARG A C 1
ATOM 768 O O . ARG A 1 95 ? 2.121 12.097 -8.569 1.00 69.12 95 ARG A O 1
ATOM 775 N N . ILE A 1 96 ? 4.004 11.146 -9.322 1.00 76.44 96 ILE A N 1
ATOM 776 C CA . ILE A 1 96 ? 3.557 9.774 -9.064 1.00 76.44 96 ILE A CA 1
ATOM 777 C C . ILE A 1 96 ? 3.903 9.408 -7.621 1.00 76.44 96 ILE A C 1
ATOM 779 O O . ILE A 1 96 ? 5.074 9.398 -7.248 1.00 76.44 96 ILE A O 1
ATOM 783 N N . GLY A 1 97 ? 2.894 9.103 -6.810 1.00 84.19 97 GLY A N 1
ATOM 784 C CA . GLY A 1 97 ? 3.096 8.704 -5.421 1.00 84.19 97 GLY A CA 1
ATOM 785 C C . GLY A 1 97 ? 1.799 8.618 -4.632 1.00 84.19 97 GLY A C 1
ATOM 786 O O . GLY A 1 97 ? 0.726 8.961 -5.122 1.00 84.19 97 GLY A O 1
ATOM 787 N N . GLY A 1 98 ? 1.886 8.169 -3.388 1.00 89.00 98 GLY A N 1
ATOM 788 C CA . GLY A 1 98 ? 0.719 8.041 -2.532 1.00 89.00 98 GLY A CA 1
ATOM 789 C C . GLY A 1 98 ? 1.074 7.877 -1.067 1.00 89.00 98 GLY A C 1
ATOM 790 O O . GLY A 1 98 ? 2.245 7.815 -0.695 1.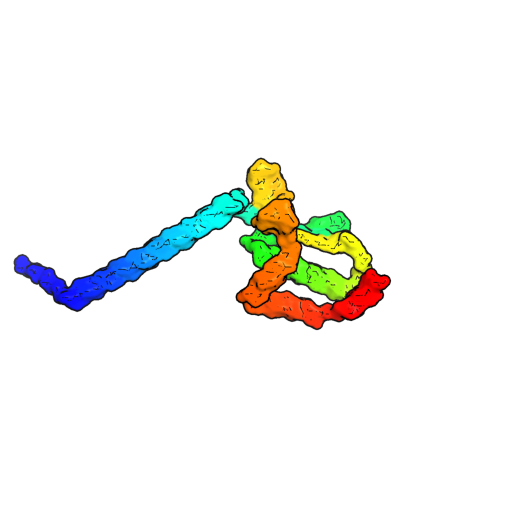00 89.00 98 GLY A O 1
ATOM 791 N N . GLY A 1 99 ? 0.039 7.800 -0.241 1.00 89.12 99 GLY A N 1
ATOM 792 C CA . GLY A 1 99 ? 0.170 7.653 1.200 1.00 89.12 99 GLY A CA 1
ATOM 793 C C . GLY A 1 99 ? -1.058 7.015 1.831 1.00 89.12 99 GLY A C 1
ATOM 794 O O . GLY A 1 99 ? -2.101 6.842 1.197 1.00 89.12 99 GLY A O 1
ATOM 795 N N . LEU A 1 100 ? -0.925 6.653 3.103 1.00 89.38 100 LEU A N 1
ATOM 796 C CA . LEU A 1 100 ? -2.027 6.174 3.929 1.00 89.38 100 LEU A CA 1
ATOM 797 C C . LEU A 1 100 ? -2.639 7.361 4.678 1.00 89.38 100 LEU A C 1
ATOM 799 O O . LEU A 1 100 ? -1.917 8.218 5.173 1.00 89.38 100 LEU A O 1
ATOM 803 N N . GLN A 1 101 ? -3.961 7.405 4.774 1.00 90.00 101 GLN A N 1
ATOM 804 C CA . GLN A 1 101 ? -4.717 8.422 5.494 1.00 90.00 101 GLN A CA 1
ATOM 805 C C . GLN A 1 101 ? -5.681 7.788 6.484 1.00 90.00 101 GLN A C 1
ATOM 807 O O . GLN A 1 101 ? -6.265 6.734 6.223 1.00 90.00 101 GLN A O 1
ATOM 812 N N . VAL A 1 102 ? -5.892 8.496 7.587 1.00 88.19 102 VAL A N 1
ATOM 813 C CA . VAL A 1 102 ? -6.871 8.185 8.622 1.00 88.19 102 VAL A CA 1
ATOM 814 C C . VAL A 1 102 ? -7.908 9.299 8.717 1.00 88.19 102 VAL A C 1
ATOM 816 O O . VAL A 1 102 ? -7.591 10.481 8.574 1.00 88.19 102 VAL A O 1
ATOM 819 N N . TRP A 1 103 ? -9.168 8.929 8.923 1.00 86.56 103 TRP A N 1
ATOM 820 C CA . TRP A 1 103 ? -10.232 9.888 9.191 1.00 86.56 103 TRP A CA 1
ATOM 821 C C . TRP A 1 103 ? -10.178 10.378 10.638 1.00 86.56 103 TRP A C 1
ATOM 823 O O . TRP A 1 103 ? -10.381 9.593 11.561 1.00 86.56 103 TRP A O 1
ATOM 833 N N . SER A 1 104 ? -9.985 11.682 10.833 1.00 81.94 104 SER A N 1
ATOM 834 C CA . SER A 1 104 ? -10.082 12.314 12.147 1.00 81.94 104 SER A CA 1
ATOM 835 C C . SER A 1 104 ? -11.511 12.770 12.413 1.00 81.94 104 SER A C 1
ATOM 837 O O . SER A 1 104 ? -12.033 13.665 11.747 1.00 81.94 104 SER A O 1
ATOM 839 N N . ASN A 1 105 ? -12.143 12.184 13.432 1.00 80.25 105 ASN A N 1
ATOM 840 C CA . ASN A 1 105 ? -13.457 12.629 13.904 1.00 80.25 105 ASN A CA 1
ATOM 841 C C . ASN A 1 105 ? -13.404 14.011 14.582 1.00 80.25 105 ASN A C 1
ATOM 843 O O . ASN A 1 105 ? -14.428 14.684 14.668 1.00 80.25 105 ASN A O 1
ATOM 847 N N . GLU A 1 106 ? -12.230 14.440 15.057 1.00 78.62 106 GLU A N 1
ATOM 848 C CA . GLU A 1 106 ? -12.045 15.738 15.717 1.00 78.62 106 GLU A CA 1
ATOM 849 C C . GLU A 1 106 ? -12.069 16.890 14.712 1.00 78.62 106 GLU A C 1
ATOM 851 O O . GLU A 1 106 ? -12.740 17.898 14.929 1.00 78.62 106 GLU A O 1
ATOM 856 N N . THR A 1 107 ? -11.358 16.729 13.595 1.00 80.38 107 THR A N 1
ATOM 857 C CA . THR A 1 107 ? -11.257 17.760 12.555 1.00 80.38 107 THR A CA 1
ATOM 858 C C . THR A 1 107 ? -12.250 17.544 11.414 1.00 80.38 107 THR A C 1
ATOM 860 O O . THR A 1 107 ? -12.476 18.464 10.637 1.00 80.38 107 THR A O 1
ATOM 863 N N . ASN A 1 108 ? -12.898 16.374 11.338 1.00 83.62 108 ASN A N 1
ATOM 864 C CA . ASN A 1 108 ? -13.711 15.931 10.197 1.00 83.62 108 ASN A CA 1
ATOM 865 C C . ASN A 1 108 ? -12.937 15.971 8.871 1.00 83.62 108 ASN A C 1
ATOM 867 O O . ASN A 1 108 ? -13.478 16.337 7.825 1.00 83.62 108 ASN A O 1
ATOM 871 N N . GLU A 1 109 ? -11.663 15.589 8.921 1.00 87.44 109 GLU A N 1
ATOM 872 C CA . GLU A 1 109 ? -10.754 15.613 7.780 1.00 87.44 109 GLU A CA 1
ATOM 873 C C . GLU A 1 109 ? -9.949 14.316 7.687 1.00 87.44 109 GLU A C 1
ATOM 875 O O . GLU A 1 109 ? -9.761 13.588 8.665 1.00 87.44 109 GLU A O 1
ATOM 880 N N . TRP A 1 110 ? -9.464 14.030 6.479 1.00 88.31 110 TRP A N 1
ATOM 881 C CA . TRP A 1 110 ? -8.481 12.977 6.261 1.00 88.31 110 TRP A CA 1
ATOM 882 C C . TRP A 1 110 ? -7.092 13.523 6.552 1.00 88.31 110 TRP A C 1
ATOM 884 O O . TRP A 1 110 ? -6.689 14.518 5.954 1.00 88.31 110 TRP A O 1
ATOM 894 N N . ILE A 1 111 ? -6.373 12.852 7.442 1.00 86.25 111 ILE A N 1
ATOM 895 C CA . ILE A 1 111 ? -5.027 13.230 7.862 1.00 86.25 111 ILE A CA 1
ATOM 896 C C . ILE A 1 111 ? -4.071 12.129 7.419 1.00 86.25 111 ILE A C 1
ATOM 898 O O . ILE A 1 111 ? -4.404 10.945 7.521 1.00 86.25 111 ILE A O 1
ATOM 902 N N . ASP A 1 112 ? -2.901 12.508 6.910 1.00 84.75 112 ASP A N 1
ATOM 903 C CA . ASP A 1 112 ? -1.867 11.540 6.561 1.00 84.75 112 ASP A CA 1
ATOM 904 C C . ASP A 1 112 ? -1.449 10.741 7.801 1.00 84.75 112 ASP A C 1
ATOM 906 O O . ASP A 1 112 ? -1.228 11.269 8.895 1.00 84.75 112 ASP A O 1
ATOM 910 N N . TYR A 1 113 ? -1.412 9.425 7.628 1.00 79.75 113 TYR A N 1
ATOM 911 C CA . TYR A 1 113 ? -1.076 8.490 8.678 1.00 79.75 113 TYR A CA 1
ATOM 912 C C . TYR A 1 113 ? 0.434 8.522 8.905 1.00 79.75 113 TYR A C 1
ATOM 914 O O . TYR A 1 113 ? 1.221 8.104 8.055 1.00 79.75 113 TYR A O 1
ATOM 922 N N . HIS A 1 114 ? 0.835 8.985 10.085 1.00 66.19 114 HIS A N 1
ATOM 923 C CA . HIS A 1 114 ? 2.216 8.962 10.544 1.00 66.19 114 HIS A CA 1
ATOM 924 C C . HIS A 1 114 ? 2.292 8.174 11.854 1.00 66.19 114 HIS A C 1
ATOM 926 O O . HIS A 1 114 ? 1.626 8.515 12.832 1.00 66.19 114 HIS A O 1
ATOM 932 N N . THR A 1 115 ? 3.126 7.134 11.921 1.00 50.41 115 THR A N 1
ATOM 933 C CA . THR A 1 115 ? 3.452 6.497 13.206 1.00 50.41 115 THR A CA 1
ATOM 934 C C . THR A 1 115 ? 4.294 7.457 14.035 1.00 50.41 115 THR A C 1
ATOM 936 O O . THR A 1 115 ? 5.462 7.691 13.733 1.00 50.41 115 THR A O 1
ATOM 939 N N . LYS A 1 116 ? 3.695 8.028 15.081 1.00 39.00 116 LYS A N 1
ATOM 940 C CA . LYS A 1 116 ? 4.371 8.918 16.026 1.00 39.00 116 LYS A CA 1
ATOM 941 C C . LYS A 1 116 ? 5.370 8.101 16.860 1.00 39.00 116 LYS A C 1
ATOM 943 O O . LYS A 1 116 ? 4.967 7.330 17.728 1.00 39.00 116 LYS A O 1
ATOM 948 N N . THR A 1 117 ? 6.662 8.268 16.605 1.00 37.31 117 THR A N 1
ATOM 949 C CA . THR A 1 117 ? 7.724 7.977 17.579 1.00 37.31 117 THR A CA 1
ATOM 950 C C . THR A 1 117 ? 8.503 9.258 17.812 1.00 37.31 117 THR A C 1
ATOM 952 O O . THR A 1 117 ? 9.171 9.738 16.908 1.00 37.31 117 THR A O 1
ATOM 955 N N . ASP A 1 118 ? 8.312 9.828 19.001 1.00 34.00 118 ASP A N 1
ATOM 956 C CA . ASP A 1 118 ? 9.090 10.891 19.643 1.00 34.00 118 ASP A CA 1
ATOM 957 C C . ASP A 1 118 ? 9.656 11.979 18.710 1.00 34.00 118 ASP A C 1
ATOM 959 O O . ASP A 1 118 ? 10.794 11.907 18.264 1.00 34.00 118 ASP A O 1
ATOM 963 N N . GLU A 1 119 ? 8.819 12.993 18.450 1.00 38.28 119 GLU A N 1
ATOM 964 C CA . GLU A 1 119 ? 9.064 14.405 18.060 1.00 38.28 119 GLU A CA 1
ATOM 965 C C . GLU A 1 119 ? 10.130 14.783 17.001 1.00 38.28 119 GLU A C 1
ATOM 967 O O . GLU A 1 119 ? 10.173 15.939 16.590 1.00 38.28 119 GLU A O 1
ATOM 972 N N . THR A 1 120 ? 10.947 13.868 16.482 1.00 30.69 120 THR A N 1
ATOM 973 C CA . THR A 1 120 ? 12.054 14.173 15.553 1.00 30.69 120 THR A CA 1
ATOM 974 C C . THR A 1 120 ? 12.357 13.066 14.538 1.00 30.69 120 THR A C 1
ATOM 976 O O . THR A 1 120 ? 13.278 13.216 13.737 1.00 30.69 120 THR A O 1
ATOM 979 N N . HIS A 1 121 ? 11.592 11.972 14.520 1.00 32.91 121 HIS A N 1
ATOM 980 C CA . HIS A 1 121 ? 11.703 10.929 13.500 1.00 32.91 121 HIS A CA 1
ATOM 981 C C . HIS A 1 121 ? 10.337 10.677 12.872 1.00 32.91 121 HIS A C 1
ATOM 983 O O . HIS A 1 121 ? 9.462 10.037 13.458 1.00 32.91 121 HIS A O 1
ATOM 989 N N . TYR A 1 122 ? 10.153 11.170 11.647 1.00 35.34 122 TYR A N 1
ATOM 990 C CA . TYR A 1 122 ? 9.187 10.549 10.754 1.00 35.34 122 TYR A CA 1
ATOM 991 C C . TYR A 1 122 ? 9.649 9.100 10.600 1.00 35.34 122 TYR A C 1
ATOM 993 O O . TYR A 1 122 ? 10.776 8.874 10.168 1.00 35.34 122 TYR A O 1
ATOM 1001 N N . ARG A 1 123 ? 8.832 8.118 10.999 1.00 39.38 123 ARG A N 1
ATOM 1002 C CA . ARG A 1 123 ? 9.073 6.743 10.554 1.00 39.38 123 ARG A CA 1
ATOM 1003 C C . ARG A 1 123 ? 8.878 6.745 9.046 1.00 39.38 123 ARG A C 1
ATOM 1005 O O . ARG A 1 123 ? 7.752 6.672 8.557 1.00 39.38 123 ARG A O 1
ATOM 1012 N N . GLU A 1 124 ? 9.970 6.933 8.325 1.00 44.53 124 GLU A N 1
ATOM 1013 C CA . GLU A 1 124 ? 10.044 6.673 6.899 1.00 44.53 124 GLU A CA 1
ATOM 1014 C C . GLU A 1 124 ? 9.628 5.207 6.666 1.00 44.53 124 GLU A C 1
ATOM 1016 O O . GLU A 1 124 ? 9.706 4.377 7.580 1.00 44.53 124 GLU A O 1
ATOM 1021 N N . MET A 1 125 ? 9.155 4.870 5.459 1.00 44.31 125 MET A N 1
ATOM 1022 C CA . MET A 1 125 ? 8.732 3.506 5.073 1.00 44.31 125 MET A CA 1
ATOM 1023 C C . MET A 1 125 ? 9.727 2.395 5.480 1.00 44.31 125 MET A C 1
ATOM 1025 O O . MET A 1 125 ? 9.362 1.223 5.560 1.00 44.31 125 MET A O 1
ATOM 1029 N N . GLU A 1 126 ? 10.973 2.760 5.769 1.00 41.09 126 GLU A N 1
ATOM 1030 C CA . GLU A 1 126 ? 12.060 1.918 6.250 1.00 41.09 126 GLU A CA 1
ATOM 1031 C C . GLU A 1 126 ? 11.769 1.204 7.589 1.00 41.09 126 GLU A C 1
ATOM 1033 O O . GLU A 1 126 ? 12.118 0.033 7.751 1.00 41.09 126 GLU A O 1
ATOM 1038 N N . ASP A 1 127 ? 11.042 1.821 8.528 1.00 46.28 127 ASP A N 1
ATOM 1039 C CA . ASP A 1 127 ? 10.673 1.163 9.796 1.00 46.28 127 ASP A CA 1
ATOM 1040 C C . ASP A 1 127 ? 9.580 0.099 9.612 1.00 46.28 127 ASP A C 1
ATOM 1042 O O . ASP A 1 127 ? 9.594 -0.940 10.286 1.00 46.28 127 ASP A O 1
ATOM 1046 N N . TYR A 1 128 ? 8.661 0.315 8.661 1.00 49.91 128 TYR A N 1
ATOM 1047 C CA . TYR A 1 128 ? 7.741 -0.731 8.217 1.00 49.91 128 TYR A CA 1
ATOM 1048 C C . TYR A 1 128 ? 8.491 -1.825 7.475 1.00 49.91 128 TYR A C 1
ATOM 1050 O O . TYR A 1 128 ? 8.254 -2.988 7.765 1.00 49.91 128 TYR A O 1
ATOM 1058 N N . TYR A 1 129 ? 9.435 -1.496 6.590 1.00 45.84 129 TYR A N 1
ATOM 1059 C CA . TYR A 1 129 ? 10.267 -2.498 5.927 1.00 45.84 129 TYR A CA 1
ATOM 1060 C C . TYR A 1 129 ? 10.962 -3.396 6.965 1.00 45.84 129 TYR A C 1
ATOM 1062 O O . TYR A 1 129 ? 10.838 -4.619 6.903 1.00 45.84 129 TYR A O 1
ATOM 1070 N N . ASN A 1 130 ? 11.542 -2.815 8.017 1.00 49.88 130 ASN A N 1
ATOM 1071 C CA . ASN A 1 130 ? 12.175 -3.548 9.118 1.00 49.88 130 ASN A CA 1
ATOM 1072 C C . ASN A 1 130 ? 11.197 -4.402 9.959 1.00 49.88 130 ASN A C 1
ATOM 1074 O O . ASN A 1 130 ? 11.581 -5.461 10.464 1.00 49.88 130 ASN A O 1
ATOM 1078 N N . GLN A 1 131 ? 9.930 -3.995 10.107 1.00 49.69 131 GLN A N 1
ATOM 1079 C CA . GLN A 1 131 ? 8.879 -4.801 10.754 1.00 49.69 131 GLN A CA 1
ATOM 1080 C C . GLN A 1 131 ? 8.230 -5.831 9.823 1.00 49.69 131 GLN A C 1
ATOM 1082 O O . GLN A 1 131 ? 7.894 -6.920 10.280 1.00 49.69 131 GLN A O 1
ATOM 1087 N N . SER A 1 132 ? 8.125 -5.550 8.528 1.00 49.38 132 SER A N 1
ATOM 1088 C CA . SER A 1 132 ? 7.630 -6.458 7.491 1.00 49.38 132 SER A CA 1
ATOM 1089 C C . SER A 1 132 ? 8.559 -7.660 7.321 1.00 49.38 132 SER A C 1
ATOM 1091 O O . SER A 1 132 ? 8.095 -8.751 7.020 1.00 49.38 132 SER A O 1
ATOM 1093 N N . GLN A 1 133 ? 9.849 -7.519 7.655 1.00 48.84 133 GLN A N 1
ATOM 1094 C CA . GLN A 1 133 ? 10.771 -8.654 7.776 1.00 48.84 133 GLN A CA 1
ATOM 1095 C C . GLN A 1 133 ? 10.413 -9.620 8.924 1.00 48.84 133 GLN A C 1
ATOM 1097 O O . GLN A 1 133 ? 10.922 -10.741 8.952 1.00 48.84 133 GLN A O 1
ATOM 1102 N N . LYS A 1 134 ? 9.543 -9.230 9.871 1.00 51.25 134 LYS A N 1
ATOM 1103 C CA . LYS A 1 134 ? 9.021 -10.127 10.921 1.00 51.25 134 LYS A CA 1
ATOM 1104 C C . LYS A 1 134 ? 7.787 -10.912 10.472 1.00 51.25 134 LYS A C 1
ATOM 1106 O O . LYS A 1 134 ? 7.548 -11.984 11.025 1.00 51.25 134 LYS A O 1
ATOM 1111 N N . ASP A 1 135 ? 7.038 -10.417 9.486 1.00 66.50 135 ASP A N 1
ATOM 1112 C CA . ASP A 1 135 ? 5.924 -11.139 8.867 1.00 66.50 135 ASP A CA 1
ATOM 1113 C C . ASP A 1 135 ? 6.371 -11.769 7.543 1.00 66.50 135 ASP A C 1
ATOM 1115 O O . ASP A 1 135 ? 6.508 -11.113 6.507 1.00 66.50 135 ASP A O 1
ATOM 1119 N N . LYS A 1 136 ? 6.602 -13.081 7.587 1.00 67.50 136 LYS A N 1
ATOM 1120 C CA . LYS A 1 136 ? 7.148 -13.850 6.467 1.00 67.50 136 LYS A CA 1
ATOM 1121 C C . LYS A 1 136 ? 6.315 -13.693 5.191 1.00 67.50 136 LYS A C 1
ATOM 1123 O O . LYS A 1 136 ? 6.893 -13.638 4.109 1.00 67.50 136 LYS A O 1
ATOM 1128 N N . ASP A 1 137 ? 4.994 -13.593 5.311 1.00 72.44 137 ASP A N 1
ATOM 1129 C CA . ASP A 1 137 ? 4.096 -13.543 4.156 1.00 72.44 137 ASP A CA 1
ATOM 1130 C C . ASP A 1 137 ? 4.141 -12.176 3.464 1.00 72.44 137 ASP A C 1
ATOM 1132 O O . ASP A 1 137 ? 4.203 -12.101 2.236 1.00 72.44 137 ASP A O 1
ATOM 1136 N N . THR A 1 138 ? 4.194 -11.089 4.239 1.00 68.88 138 THR A N 1
ATOM 1137 C CA . THR A 1 138 ? 4.355 -9.731 3.700 1.00 68.88 138 THR A CA 1
ATOM 1138 C C . THR A 1 138 ? 5.730 -9.547 3.052 1.00 68.88 138 THR A C 1
ATOM 1140 O O . THR A 1 138 ? 5.812 -9.031 1.938 1.00 68.88 138 THR A O 1
ATOM 1143 N N . SER A 1 139 ? 6.799 -10.054 3.674 1.00 71.69 139 SER A N 1
ATOM 1144 C CA . SER A 1 139 ? 8.147 -10.026 3.086 1.00 71.69 139 SER A CA 1
ATOM 1145 C C . SER A 1 139 ? 8.222 -10.810 1.765 1.00 71.69 139 SER A C 1
ATOM 1147 O O . SER A 1 139 ? 8.768 -10.313 0.779 1.00 71.69 139 SER A O 1
ATOM 1149 N N . ILE A 1 140 ? 7.609 -12.002 1.693 1.00 82.25 140 ILE A N 1
ATOM 1150 C CA . ILE A 1 140 ? 7.520 -12.783 0.445 1.00 82.25 140 ILE A CA 1
ATOM 1151 C C . ILE A 1 140 ? 6.756 -12.009 -0.634 1.00 82.25 140 ILE A C 1
ATOM 1153 O O . ILE A 1 140 ? 7.210 -11.957 -1.777 1.00 82.25 140 ILE A O 1
ATOM 1157 N N . PHE A 1 141 ? 5.622 -11.398 -0.283 1.00 82.31 141 PHE A N 1
ATOM 1158 C CA . PHE A 1 141 ? 4.817 -10.617 -1.219 1.00 82.31 141 PHE A CA 1
ATOM 1159 C C . PHE A 1 141 ? 5.615 -9.451 -1.816 1.00 82.31 141 PHE A C 1
ATOM 1161 O O . PHE A 1 141 ? 5.756 -9.376 -3.037 1.00 82.31 141 PHE A O 1
ATOM 1168 N N . ILE A 1 142 ? 6.207 -8.601 -0.974 1.00 79.00 142 ILE A N 1
ATOM 1169 C CA . ILE A 1 142 ? 6.984 -7.433 -1.417 1.00 79.00 142 ILE A CA 1
ATOM 1170 C C . ILE A 1 142 ? 8.171 -7.874 -2.275 1.00 79.00 142 ILE A C 1
ATOM 1172 O O . ILE A 1 142 ? 8.403 -7.328 -3.355 1.00 79.00 142 ILE A O 1
ATOM 1176 N N . LYS A 1 143 ? 8.890 -8.919 -1.847 1.00 82.62 143 LYS A N 1
ATOM 1177 C CA . LYS A 1 143 ? 10.007 -9.471 -2.616 1.00 82.62 143 LYS A CA 1
ATOM 1178 C C . LYS A 1 143 ? 9.558 -9.962 -3.994 1.00 82.62 143 LYS A C 1
ATOM 1180 O O . LYS A 1 143 ? 10.214 -9.656 -4.985 1.00 82.62 143 LYS A O 1
ATOM 1185 N N . SER A 1 144 ? 8.421 -10.655 -4.073 1.00 87.62 144 SER A N 1
ATOM 1186 C CA . SER A 1 144 ? 7.881 -11.146 -5.347 1.00 87.62 144 SER A CA 1
ATOM 1187 C C . SER A 1 144 ? 7.481 -10.022 -6.310 1.00 87.62 144 SER A C 1
ATOM 1189 O O . SER A 1 144 ? 7.558 -10.201 -7.524 1.00 87.62 144 SER A O 1
ATOM 1191 N N . LEU A 1 145 ? 7.072 -8.856 -5.796 1.00 85.81 145 LEU A N 1
ATOM 1192 C CA . LEU A 1 145 ? 6.827 -7.666 -6.611 1.00 85.81 145 LEU A CA 1
ATOM 1193 C C . LEU A 1 145 ? 8.145 -7.060 -7.099 1.00 85.81 145 LEU A C 1
ATOM 1195 O O . LEU A 1 145 ? 8.299 -6.802 -8.291 1.00 85.81 145 LEU A O 1
ATOM 1199 N N . ALA A 1 146 ? 9.110 -6.879 -6.195 1.00 82.38 146 ALA A N 1
ATOM 1200 C CA . ALA A 1 146 ? 10.396 -6.263 -6.506 1.00 82.38 146 ALA A CA 1
ATOM 1201 C C . ALA A 1 146 ? 11.213 -7.059 -7.540 1.00 82.38 146 ALA A C 1
ATOM 1203 O O . ALA A 1 146 ? 11.901 -6.455 -8.360 1.00 82.38 146 ALA A O 1
ATOM 1204 N N . GLU A 1 147 ? 11.113 -8.392 -7.542 1.00 89.69 147 GLU A N 1
ATOM 1205 C CA . GLU A 1 147 ? 11.776 -9.277 -8.516 1.00 89.69 147 GLU A CA 1
ATOM 1206 C C . GLU A 1 147 ? 11.264 -9.103 -9.959 1.00 89.69 147 GLU A C 1
ATOM 1208 O O . GLU A 1 147 ? 11.955 -9.472 -10.907 1.00 89.69 147 GLU A O 1
ATOM 1213 N N . GLN A 1 148 ? 10.075 -8.522 -10.152 1.00 89.00 148 GLN A N 1
ATOM 1214 C CA . GLN A 1 148 ? 9.503 -8.261 -11.482 1.00 89.00 148 GLN A CA 1
ATOM 1215 C C . GLN A 1 148 ? 10.014 -6.953 -12.110 1.00 89.00 148 GLN A C 1
ATOM 1217 O O . GLN A 1 148 ? 9.713 -6.657 -13.274 1.00 89.00 148 GLN A O 1
ATOM 1222 N N . ILE A 1 149 ? 10.765 -6.154 -11.348 1.00 90.38 149 ILE A N 1
ATOM 1223 C CA . ILE A 1 149 ? 11.240 -4.829 -11.743 1.00 90.38 149 ILE A CA 1
ATOM 1224 C C . ILE A 1 149 ? 12.739 -4.883 -12.032 1.00 90.38 149 ILE A C 1
ATOM 1226 O O . ILE A 1 149 ? 13.544 -5.293 -11.198 1.00 90.38 149 ILE A O 1
ATOM 1230 N N . ASN A 1 150 ? 13.134 -4.424 -13.218 1.00 90.25 150 ASN A N 1
ATOM 1231 C CA . ASN A 1 150 ? 14.532 -4.201 -13.553 1.00 90.25 150 ASN A CA 1
ATOM 1232 C C . ASN A 1 150 ? 14.983 -2.848 -12.984 1.00 90.25 150 ASN A C 1
ATOM 1234 O O . ASN A 1 150 ? 14.890 -1.814 -13.646 1.00 90.25 150 ASN A O 1
ATOM 1238 N N . TRP A 1 151 ? 15.471 -2.870 -11.745 1.00 83.81 151 TRP A N 1
ATOM 1239 C CA . TRP A 1 151 ? 15.917 -1.673 -11.030 1.00 83.81 151 TRP A CA 1
ATOM 1240 C C . TRP A 1 151 ? 17.117 -0.976 -11.683 1.00 83.81 151 TRP A C 1
ATOM 1242 O O . TRP A 1 151 ? 17.200 0.246 -11.615 1.00 83.81 151 TRP A O 1
ATOM 1252 N N . GLU A 1 152 ? 18.005 -1.710 -12.363 1.00 89.12 152 GLU A N 1
ATOM 1253 C CA . GLU A 1 152 ? 19.115 -1.115 -13.126 1.00 89.12 152 GLU A CA 1
ATOM 1254 C C . GLU A 1 152 ? 18.583 -0.276 -14.290 1.00 89.12 152 GLU A C 1
ATOM 1256 O O . GLU A 1 152 ? 18.963 0.879 -14.456 1.00 89.12 152 GLU A O 1
ATOM 1261 N N . LYS A 1 153 ? 17.612 -0.814 -15.034 1.00 88.06 153 LYS A N 1
ATOM 1262 C CA . LYS A 1 153 ? 16.946 -0.092 -16.121 1.00 88.06 153 LYS A CA 1
ATOM 1263 C C . LYS A 1 153 ? 16.164 1.118 -15.616 1.00 88.06 153 LYS A C 1
ATOM 1265 O O . LYS A 1 153 ? 16.146 2.148 -16.279 1.00 88.06 153 LYS A O 1
ATOM 1270 N N . ILE A 1 154 ? 15.491 1.005 -14.469 1.00 82.75 154 ILE A N 1
ATOM 1271 C CA . ILE A 1 154 ? 14.823 2.156 -13.847 1.00 82.75 154 ILE A CA 1
ATOM 1272 C C . ILE A 1 154 ? 15.846 3.241 -13.521 1.00 82.75 154 ILE A C 1
ATOM 1274 O O . ILE A 1 154 ? 15.621 4.390 -13.887 1.00 82.75 154 ILE A O 1
ATOM 1278 N N . LYS A 1 155 ? 16.978 2.865 -12.918 1.00 84.19 155 LYS A N 1
ATOM 1279 C CA . LYS A 1 155 ? 18.066 3.784 -12.582 1.00 84.19 155 LYS A CA 1
ATOM 1280 C C . LYS A 1 155 ? 18.581 4.534 -13.815 1.00 84.19 155 LYS A C 1
ATOM 1282 O O . LYS A 1 155 ? 18.662 5.753 -13.773 1.00 84.19 155 LYS A O 1
ATOM 1287 N N . GLU A 1 156 ? 18.810 3.833 -14.926 1.00 87.44 156 GLU A N 1
ATOM 1288 C CA . GLU A 1 156 ? 19.197 4.435 -16.216 1.00 87.44 156 GLU A CA 1
ATOM 1289 C C . GLU A 1 156 ? 18.145 5.392 -16.808 1.00 87.44 156 GLU A C 1
ATOM 1291 O O . GLU A 1 156 ? 18.486 6.269 -17.594 1.00 87.44 156 GLU A O 1
ATOM 1296 N N . ILE A 1 157 ? 16.858 5.207 -16.496 1.00 82.44 157 ILE A N 1
ATOM 1297 C CA . ILE A 1 157 ? 15.778 6.097 -16.960 1.00 82.44 157 ILE A CA 1
ATOM 1298 C C . ILE A 1 157 ? 15.685 7.354 -16.080 1.00 82.44 157 ILE A C 1
ATOM 1300 O O . ILE A 1 157 ? 15.243 8.402 -16.555 1.00 82.44 157 ILE A O 1
ATOM 1304 N N . THR A 1 158 ? 16.031 7.235 -14.797 1.00 73.81 158 THR A N 1
ATOM 1305 C CA . THR A 1 158 ? 15.878 8.294 -13.790 1.00 73.81 158 THR A CA 1
ATOM 1306 C C . THR A 1 158 ? 17.113 9.177 -13.606 1.00 73.81 158 THR A C 1
ATOM 1308 O O . THR A 1 158 ? 16.959 10.298 -13.122 1.00 73.81 158 THR A O 1
ATOM 1311 N N . GLU A 1 159 ? 18.305 8.673 -13.941 1.00 72.19 159 GLU A N 1
ATOM 1312 C CA . GLU A 1 159 ? 19.607 9.363 -13.840 1.00 72.19 159 GLU A CA 1
ATOM 1313 C C . GLU A 1 159 ? 20.086 9.890 -15.200 1.00 72.19 159 GLU A C 1
ATOM 1315 O O . GLU A 1 159 ? 20.617 11.026 -15.227 1.00 72.19 159 GLU A O 1
#